Protein AF-A0A7S4LF35-F1 (afdb_monomer_lite)

Organism: NCBI:txid73025

Sequence (183 aa):
FFFDAFGSLCKMSGMKDEDWESKQLEAQIEKHKQDKRTNKIATVAVALTVSLLPSYIFQAVMDMDWTAYLPYYIVTPAISAVLLTLAYQLFFEVNFTHKFAPTKQIDNVGLERMLRYQASMGYSLLFSNALFLALVLFFQFYMFRAFDKRLNYCLSTLAGAGLVYWLAQANEKTVAAKKAKTK

Secondary structure (DSSP, 8-state):
-HHHHHHHHHHHHHHHHHHHHHHHHHHHHHHHHHHHHHHHHHHHHHHHHHHHHHHHHHHHHH---HHHHHHHHHHHHHHHHHHHHHHHHHHHHHHIIIIIS-----S-HHHHHHHHHHHHHHHHHHHHHHHHHHHHHHIIIIISTTS-HHHHHHHHHHHHHHHHHHHHHHHHHHHHHHHHHH-

pLDDT: mean 82.13, std 12.12, range [50.47, 95.75]

Structure (mmCIF, N/CA/C/O backbone):
data_AF-A0A7S4LF35-F1
#
_entry.id   AF-A0A7S4LF35-F1
#
loop_
_atom_site.group_PDB
_atom_site.id
_atom_site.type_symbol
_atom_site.label_atom_id
_atom_site.label_alt_id
_atom_site.label_comp_id
_atom_site.label_asym_id
_atom_site.label_entity_id
_atom_site.label_seq_id
_atom_site.pdbx_PDB_ins_code
_atom_site.Cartn_x
_atom_site.Cartn_y
_atom_site.Cartn_z
_atom_site.occupancy
_atom_site.B_iso_or_equiv
_atom_site.auth_seq_id
_atom_site.auth_comp_id
_atom_site.auth_asym_id
_atom_site.auth_atom_id
_atom_site.pdbx_PDB_model_num
ATOM 1 N N . PHE A 1 1 ? -26.822 27.133 59.833 1.00 58.31 1 PHE A N 1
ATOM 2 C CA . PHE A 1 1 ? -25.345 27.090 59.838 1.00 58.31 1 PHE A CA 1
ATOM 3 C C . PHE A 1 1 ? -24.772 25.703 59.558 1.00 58.31 1 PHE A C 1
ATOM 5 O O . PHE A 1 1 ? -24.030 25.578 58.597 1.00 58.31 1 PHE A O 1
ATOM 12 N N . PHE A 1 2 ? -25.120 24.649 60.308 1.00 52.59 2 PHE A N 1
ATOM 13 C CA . PHE A 1 2 ? -24.548 23.307 60.072 1.00 52.59 2 PHE A CA 1
ATOM 14 C C . PHE A 1 2 ? -25.002 22.645 58.748 1.00 52.59 2 PHE A C 1
ATOM 16 O O . PHE A 1 2 ? -24.231 21.929 58.119 1.00 52.59 2 PHE A O 1
ATOM 23 N N . PHE A 1 3 ? -26.224 22.935 58.285 1.00 51.09 3 PHE A N 1
ATOM 24 C CA . PHE A 1 3 ? -26.772 22.387 57.033 1.00 51.09 3 PHE A CA 1
ATOM 25 C C . PHE A 1 3 ? -26.197 23.034 55.754 1.00 51.09 3 PHE A C 1
ATOM 27 O O . PHE A 1 3 ? -25.985 22.330 54.769 1.00 51.09 3 PHE A O 1
ATOM 34 N N . ASP A 1 4 ? -25.860 24.330 55.774 1.00 60.41 4 ASP A N 1
ATOM 35 C CA . ASP A 1 4 ? -25.248 25.013 54.615 1.00 60.41 4 ASP A CA 1
ATOM 36 C C . ASP A 1 4 ? -23.811 24.547 54.355 1.00 60.41 4 ASP A C 1
ATOM 38 O O . ASP A 1 4 ? -23.400 24.370 53.207 1.00 60.41 4 ASP A O 1
ATOM 42 N N . ALA A 1 5 ? -23.051 24.280 55.423 1.00 58.69 5 ALA A N 1
ATOM 43 C CA . ALA A 1 5 ? -21.688 23.768 55.310 1.00 58.69 5 ALA A CA 1
ATOM 44 C C . ALA A 1 5 ? -21.651 22.365 54.674 1.00 58.69 5 ALA A C 1
ATOM 46 O O . ALA A 1 5 ? -20.767 22.068 53.870 1.00 58.69 5 ALA A O 1
ATOM 47 N N . PHE A 1 6 ? -22.642 21.518 54.978 1.00 58.38 6 PHE A N 1
ATOM 48 C CA . PHE A 1 6 ? -22.734 20.160 54.437 1.00 58.38 6 PHE A CA 1
ATOM 49 C C . PHE A 1 6 ? -23.164 20.143 52.960 1.00 58.38 6 PHE A C 1
ATOM 51 O O . PHE A 1 6 ? -22.616 19.382 52.161 1.00 58.38 6 PHE A O 1
ATOM 58 N N . GLY A 1 7 ? -24.078 21.041 52.570 1.00 62.66 7 GLY A N 1
ATOM 59 C CA . GLY A 1 7 ? -24.461 21.237 51.168 1.00 62.66 7 GLY A CA 1
ATOM 60 C C . GLY A 1 7 ? -23.294 21.717 50.297 1.00 62.66 7 GLY A C 1
ATOM 61 O O . GLY A 1 7 ? -23.103 21.221 49.185 1.00 62.66 7 GLY A O 1
ATOM 62 N N . SER A 1 8 ? -22.454 22.617 50.821 1.00 60.72 8 SER A N 1
ATOM 63 C CA . SER A 1 8 ? -21.264 23.103 50.109 1.00 60.72 8 SER A CA 1
ATOM 64 C C . SER A 1 8 ? -20.174 22.032 49.962 1.00 60.72 8 SER A C 1
ATOM 66 O O . SER A 1 8 ? -19.501 21.987 48.933 1.00 60.72 8 SER A O 1
ATOM 68 N N . LEU A 1 9 ? -20.024 21.138 50.946 1.00 57.84 9 LEU A N 1
ATOM 69 C CA . LEU A 1 9 ? -19.088 20.008 50.890 1.00 57.84 9 LEU A CA 1
ATOM 70 C C . LEU A 1 9 ? -19.519 18.933 49.883 1.00 57.84 9 LEU A C 1
ATOM 72 O O . LEU A 1 9 ? -18.680 18.464 49.116 1.00 57.84 9 LEU A O 1
ATOM 76 N N . CYS A 1 10 ? -20.813 18.596 49.811 1.00 59.62 10 CYS A N 1
ATOM 77 C CA . CYS A 1 10 ? -21.326 17.692 48.770 1.00 59.62 10 CYS A CA 1
ATOM 78 C C . CYS A 1 10 ? -21.141 18.283 47.365 1.00 59.62 10 CYS A C 1
ATOM 80 O O . CYS A 1 10 ? -20.750 17.570 46.443 1.00 59.62 10 CYS A O 1
ATOM 82 N N . LYS A 1 11 ? -21.353 19.597 47.210 1.00 57.84 11 LYS A N 1
ATOM 83 C CA . LYS A 1 11 ? -21.148 20.290 45.933 1.00 57.84 11 LYS A CA 1
ATOM 84 C C . LYS A 1 11 ? -19.670 20.331 45.525 1.00 57.84 11 LYS A C 1
ATOM 86 O O . LYS A 1 11 ? -19.367 20.129 44.357 1.00 57.84 11 LYS A O 1
ATOM 91 N N . MET A 1 12 ? -18.748 20.520 46.475 1.00 57.03 12 MET A N 1
ATOM 92 C CA . MET A 1 12 ? -17.300 20.432 46.223 1.00 57.03 12 MET A CA 1
ATOM 93 C C . MET A 1 12 ? -16.817 19.005 45.937 1.00 57.03 12 MET A C 1
ATOM 95 O O . MET A 1 12 ? -15.910 18.842 45.125 1.00 57.03 12 MET A O 1
ATOM 99 N N . SER A 1 13 ? -17.400 17.983 46.574 1.00 63.34 13 SER A N 1
ATOM 100 C CA . SER A 1 13 ? -17.059 16.579 46.307 1.00 63.34 13 SER A CA 1
ATOM 101 C C . SER A 1 13 ? -17.469 16.172 44.893 1.00 63.34 13 SER A C 1
ATOM 103 O O . SER A 1 13 ? -16.628 15.691 44.144 1.00 63.34 13 SER A O 1
ATOM 105 N N . GLY A 1 14 ? -18.711 16.467 44.485 1.00 60.81 14 GLY A N 1
ATOM 106 C CA . GLY A 1 14 ? -19.186 16.156 43.131 1.00 60.81 14 GLY A CA 1
ATOM 107 C C . GLY A 1 14 ? -18.415 16.897 42.033 1.00 60.81 14 GLY A C 1
ATOM 108 O O . GLY A 1 14 ? -18.117 16.325 40.992 1.00 60.81 14 GLY A O 1
ATOM 109 N N . MET A 1 15 ? -17.996 18.141 42.293 1.00 58.53 15 MET A N 1
ATOM 110 C CA . MET A 1 15 ? -17.207 18.928 41.336 1.00 58.53 15 MET A CA 1
ATOM 111 C C . MET A 1 15 ? -15.769 18.404 41.173 1.00 58.53 15 MET A C 1
ATOM 113 O O . MET A 1 15 ? -15.162 18.572 40.120 1.00 58.53 15 MET A O 1
ATOM 117 N N . LYS A 1 16 ? -15.214 17.763 42.211 1.00 64.25 16 LYS A N 1
ATOM 118 C CA . LYS A 1 16 ? -13.910 17.090 42.139 1.00 64.25 16 LYS A CA 1
ATOM 119 C C . LYS A 1 16 ? -14.015 15.746 41.420 1.00 64.25 16 LYS A C 1
ATOM 121 O O . LYS A 1 16 ? -13.028 15.319 40.824 1.00 64.25 16 LYS A O 1
ATOM 126 N N . ASP A 1 17 ? -15.195 15.121 41.465 1.00 70.50 17 ASP A N 1
ATOM 127 C CA . ASP A 1 17 ? -15.434 13.833 40.831 1.00 70.50 17 ASP A CA 1
ATOM 128 C C . ASP A 1 17 ? -15.526 13.916 39.294 1.00 70.50 17 ASP A C 1
ATOM 130 O O . ASP A 1 17 ? -14.870 13.162 38.576 1.00 70.50 17 ASP A O 1
ATOM 134 N N . G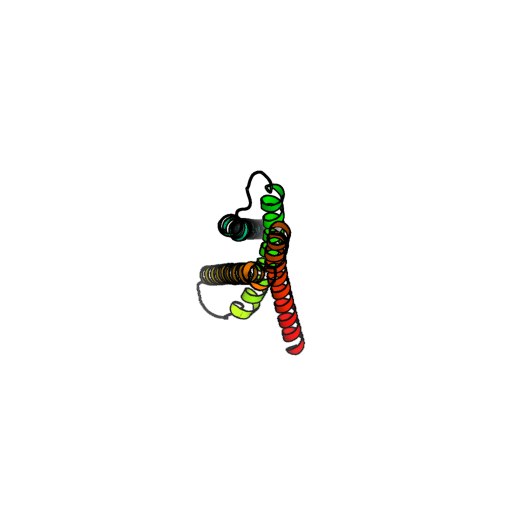LU A 1 18 ? -16.213 14.933 38.772 1.00 74.31 18 GLU A N 1
ATOM 135 C CA . GLU A 1 18 ? -16.293 15.189 37.324 1.00 74.31 18 GLU A CA 1
ATOM 136 C C . GLU A 1 18 ? -14.931 15.586 36.703 1.00 74.31 18 GLU A C 1
ATOM 138 O O . GLU A 1 18 ? -14.628 15.246 35.553 1.00 74.31 18 GLU A O 1
ATOM 143 N N . ASP A 1 19 ? -14.066 16.268 37.465 1.00 82.81 19 ASP A N 1
ATOM 144 C CA . ASP A 1 19 ? -12.726 16.684 37.014 1.00 82.81 19 ASP A CA 1
ATOM 145 C C . ASP A 1 19 ? -11.741 15.499 36.908 1.00 82.81 19 ASP A C 1
ATOM 147 O O . ASP A 1 19 ? -10.866 15.496 36.042 1.00 82.81 19 ASP A O 1
ATOM 151 N N . TRP A 1 20 ? -11.864 14.451 37.738 1.00 73.69 20 TRP A N 1
ATOM 152 C CA . TRP A 1 20 ? -10.997 13.270 37.594 1.00 73.69 20 TRP A CA 1
ATOM 153 C C . TRP A 1 20 ? -11.477 12.319 36.497 1.00 73.69 20 TRP A C 1
ATOM 155 O O . TRP A 1 20 ? -10.634 11.743 35.804 1.00 73.69 20 TRP A O 1
ATOM 165 N N . GLU A 1 21 ? -12.791 12.171 36.301 1.00 80.75 21 GLU A N 1
ATOM 166 C CA . GLU A 1 21 ? -13.344 11.345 35.221 1.00 80.75 21 GLU A CA 1
ATOM 167 C C . GLU A 1 21 ? -13.007 11.925 33.847 1.00 80.75 21 GLU A C 1
ATOM 169 O O . GLU A 1 21 ? -12.536 11.198 32.968 1.00 80.75 21 GLU A O 1
ATOM 174 N N . SER A 1 22 ? -13.160 13.241 33.670 1.00 78.75 22 SER A N 1
ATOM 175 C CA . SER A 1 22 ? -12.774 13.928 32.431 1.00 78.75 22 SER A CA 1
ATOM 176 C C . SER A 1 22 ? -11.277 13.785 32.137 1.00 78.75 22 SER A C 1
ATOM 178 O O . SER A 1 22 ? -10.916 13.398 31.026 1.00 78.75 22 SER A O 1
ATOM 180 N N . LYS A 1 23 ? -10.399 13.952 33.137 1.00 83.19 23 LYS A N 1
ATOM 181 C CA . LYS A 1 23 ? -8.948 13.717 32.986 1.00 83.19 23 LYS A CA 1
ATOM 182 C C . LYS A 1 23 ? -8.603 12.273 32.622 1.00 83.19 23 LYS A C 1
ATOM 184 O O . LYS A 1 23 ? -7.694 12.040 31.824 1.00 83.19 23 LYS A O 1
ATOM 189 N N . GLN A 1 24 ? -9.304 11.287 33.185 1.00 82.06 24 GLN A N 1
ATOM 190 C CA . GLN A 1 24 ? -9.107 9.886 32.806 1.00 82.06 24 GLN A CA 1
ATOM 191 C C . GLN A 1 24 ? -9.585 9.608 31.380 1.00 82.06 24 GLN A C 1
ATOM 193 O O . GLN A 1 24 ? -8.901 8.895 30.641 1.00 82.06 24 GLN A O 1
ATOM 198 N N . LEU A 1 25 ? -10.716 10.187 30.976 1.00 77.94 25 LEU A N 1
ATOM 199 C CA . LEU A 1 25 ? -11.242 10.063 29.622 1.00 77.94 25 LEU A CA 1
ATOM 200 C C . LEU A 1 25 ? -10.290 10.699 28.601 1.00 77.94 25 LEU A C 1
ATOM 202 O O . LEU A 1 25 ? -9.970 10.074 27.592 1.00 77.94 25 LEU A O 1
ATOM 206 N N . GLU A 1 26 ? -9.775 11.894 28.885 1.00 82.31 26 GLU A N 1
ATOM 207 C CA . GLU A 1 26 ? -8.774 12.571 28.056 1.00 82.31 26 GLU A CA 1
ATOM 208 C C . GLU A 1 26 ? -7.492 11.742 27.937 1.00 82.31 26 GLU A C 1
ATOM 210 O O . GLU A 1 26 ? -7.035 11.476 26.825 1.00 82.31 26 GLU A O 1
ATOM 215 N N . ALA A 1 27 ? -6.969 11.221 29.051 1.00 79.50 27 ALA A N 1
ATOM 216 C CA . ALA A 1 27 ? -5.794 10.352 29.040 1.00 79.50 27 ALA A CA 1
ATOM 217 C C . ALA A 1 27 ? -6.025 9.047 28.248 1.00 79.50 27 ALA A C 1
ATOM 219 O O . ALA A 1 27 ? -5.114 8.548 27.578 1.00 79.50 27 ALA A O 1
ATOM 220 N N . GLN A 1 28 ? -7.236 8.479 28.290 1.00 78.00 28 GLN A N 1
ATOM 221 C CA . GLN A 1 28 ? -7.605 7.313 27.479 1.00 78.00 28 GLN A CA 1
ATOM 222 C C . GLN A 1 28 ? -7.706 7.658 25.988 1.00 78.00 28 GLN A C 1
ATOM 224 O O . GLN A 1 28 ? -7.207 6.899 25.152 1.00 78.00 28 GLN A O 1
ATOM 229 N N . ILE A 1 29 ? -8.299 8.805 25.644 1.00 78.69 29 ILE A N 1
ATOM 230 C CA . ILE A 1 29 ? -8.388 9.304 24.266 1.00 78.69 29 ILE A CA 1
ATOM 231 C C . ILE A 1 29 ? -6.986 9.561 23.704 1.00 78.69 29 ILE A C 1
ATOM 233 O O . ILE A 1 29 ? -6.704 9.166 22.570 1.00 78.69 29 ILE A O 1
ATOM 237 N N . GLU A 1 30 ? -6.090 10.169 24.485 1.00 82.12 30 GLU A N 1
ATOM 238 C CA . GLU A 1 30 ? -4.705 10.419 24.083 1.00 82.12 30 GLU A CA 1
ATOM 239 C C . GLU A 1 30 ? -3.932 9.123 23.845 1.00 82.12 30 GLU A C 1
ATOM 241 O O . GLU A 1 30 ? -3.328 8.971 22.779 1.00 82.12 30 GLU A O 1
ATOM 246 N N . LYS A 1 31 ? -4.018 8.149 24.762 1.00 72.88 31 LYS A N 1
ATOM 247 C CA . LYS A 1 31 ? -3.404 6.825 24.569 1.00 72.88 31 LYS A CA 1
ATOM 248 C C . LYS A 1 31 ? -3.933 6.133 23.316 1.00 72.88 31 LYS A C 1
ATOM 250 O O . LYS A 1 31 ? -3.147 5.693 22.480 1.00 72.88 31 LYS A O 1
ATOM 255 N N . HIS A 1 32 ? -5.250 6.116 23.109 1.00 73.06 32 HIS A N 1
ATOM 256 C CA . HIS A 1 32 ? -5.837 5.538 21.897 1.00 73.06 32 HIS A CA 1
ATOM 257 C C . HIS A 1 32 ? -5.416 6.263 20.615 1.00 73.06 32 HIS A C 1
ATOM 259 O O . HIS A 1 32 ? -5.190 5.625 19.581 1.00 73.06 32 HIS A O 1
ATOM 265 N N . LYS A 1 33 ? -5.284 7.591 20.655 1.00 74.88 33 LYS A N 1
ATOM 266 C CA . LYS A 1 33 ? -4.798 8.386 19.522 1.00 74.88 33 LYS A CA 1
ATOM 267 C C . LYS A 1 33 ? -3.329 8.083 19.224 1.00 74.88 33 LYS A C 1
ATOM 269 O O . LYS A 1 33 ? -2.964 7.980 18.050 1.00 74.88 33 LYS A O 1
ATOM 274 N N . GLN A 1 34 ? -2.512 7.906 20.261 1.00 74.62 34 GLN A N 1
ATOM 275 C CA . GLN A 1 34 ? -1.102 7.551 20.151 1.00 74.62 34 GLN A CA 1
ATOM 276 C C . GLN A 1 34 ? -0.922 6.145 19.568 1.00 74.62 34 GLN A C 1
ATOM 278 O O . GLN A 1 34 ? -0.217 6.003 18.571 1.00 74.62 34 GLN A O 1
ATOM 283 N N . ASP A 1 35 ? -1.641 5.141 20.072 1.00 72.75 35 ASP A N 1
ATOM 284 C CA . ASP A 1 35 ? -1.595 3.766 19.552 1.00 72.75 35 ASP A CA 1
ATOM 285 C C . ASP A 1 35 ? -2.030 3.703 18.084 1.00 72.75 35 ASP A C 1
ATOM 287 O O . ASP A 1 35 ? -1.370 3.092 17.240 1.00 72.75 35 ASP A O 1
ATOM 291 N N . LYS A 1 36 ? -3.102 4.425 17.732 1.00 74.50 36 LYS A N 1
ATOM 292 C CA . LYS A 1 36 ? -3.574 4.524 16.345 1.00 74.50 36 LYS A CA 1
ATOM 293 C C . LYS A 1 36 ? -2.527 5.166 15.433 1.00 74.50 36 LYS A C 1
ATOM 295 O O . LYS A 1 36 ? -2.407 4.773 14.272 1.00 74.50 36 LYS A O 1
ATOM 300 N N . ARG A 1 37 ? -1.772 6.153 15.928 1.00 74.00 37 ARG A N 1
ATOM 301 C CA . ARG A 1 37 ? -0.696 6.805 15.168 1.00 74.00 37 ARG A CA 1
ATOM 302 C C . ARG A 1 37 ? 0.498 5.872 14.982 1.00 74.00 37 ARG A C 1
ATOM 304 O O . ARG A 1 37 ? 0.960 5.732 13.854 1.00 74.00 37 ARG A O 1
ATOM 311 N N . THR A 1 38 ? 0.953 5.215 16.044 1.00 75.62 38 THR A N 1
ATOM 312 C CA . THR A 1 38 ? 2.068 4.258 16.002 1.00 75.62 38 THR A CA 1
ATOM 313 C C . THR A 1 38 ? 1.770 3.115 15.037 1.00 75.62 38 THR A C 1
ATOM 315 O O . THR A 1 38 ? 2.583 2.822 14.161 1.00 75.62 38 THR A O 1
ATOM 318 N N . ASN A 1 39 ? 0.559 2.555 15.098 1.00 77.50 39 ASN A N 1
ATOM 319 C CA . ASN A 1 39 ? 0.133 1.492 14.190 1.00 77.50 39 ASN A CA 1
ATOM 320 C C . ASN A 1 39 ? 0.105 1.962 12.734 1.00 77.50 39 ASN A C 1
ATOM 322 O O . ASN A 1 39 ? 0.583 1.243 11.862 1.00 77.50 39 ASN A O 1
ATOM 326 N N . LYS A 1 40 ? -0.375 3.188 12.466 1.00 81.12 40 LYS A N 1
ATOM 327 C CA . LYS A 1 40 ? -0.348 3.774 11.117 1.00 81.12 40 LYS A CA 1
ATOM 328 C C . LYS A 1 40 ? 1.074 3.894 10.574 1.00 81.12 40 LYS A C 1
ATOM 330 O O . LYS A 1 40 ? 1.311 3.481 9.440 1.00 81.12 40 LYS A O 1
ATOM 335 N N . ILE A 1 41 ? 2.004 4.420 11.374 1.00 86.19 41 ILE A N 1
ATOM 336 C CA . ILE A 1 41 ? 3.413 4.560 10.977 1.00 86.19 41 ILE A CA 1
ATOM 337 C C . ILE A 1 41 ? 4.019 3.184 10.687 1.00 86.19 41 ILE A C 1
ATOM 339 O O . ILE A 1 41 ? 4.660 3.017 9.653 1.00 86.19 41 ILE A O 1
ATOM 343 N N . ALA A 1 42 ? 3.752 2.185 11.534 1.00 86.75 42 ALA A N 1
ATOM 344 C CA . ALA A 1 42 ? 4.222 0.819 11.319 1.00 86.75 42 ALA A CA 1
ATOM 345 C C . ALA A 1 42 ? 3.697 0.226 9.998 1.00 86.75 42 ALA A C 1
ATOM 347 O O . ALA A 1 42 ? 4.479 -0.311 9.217 1.00 86.75 42 ALA A O 1
ATOM 348 N N . THR A 1 43 ? 2.404 0.385 9.685 1.00 88.12 43 THR A N 1
ATOM 349 C CA . THR A 1 43 ? 1.849 -0.048 8.385 1.00 88.12 43 THR A CA 1
ATOM 350 C C . THR A 1 43 ? 2.489 0.661 7.197 1.00 88.12 43 THR A C 1
ATOM 352 O O . THR A 1 43 ? 2.744 0.009 6.190 1.00 88.12 43 THR A O 1
ATOM 355 N N . VAL A 1 44 ? 2.769 1.964 7.297 1.00 90.69 44 VAL A N 1
ATOM 356 C CA . VAL A 1 44 ? 3.426 2.719 6.216 1.00 90.69 44 VAL A CA 1
ATOM 357 C C . VAL A 1 44 ? 4.863 2.245 6.018 1.00 90.69 44 VAL A C 1
ATOM 359 O O . VAL A 1 44 ? 5.283 2.048 4.883 1.00 90.69 44 VAL A O 1
ATOM 362 N N . ALA A 1 45 ? 5.605 2.013 7.104 1.00 91.06 45 ALA A N 1
ATOM 363 C CA . ALA A 1 45 ? 6.963 1.483 7.030 1.00 91.06 45 ALA A CA 1
ATOM 364 C C . ALA A 1 45 ? 6.985 0.117 6.328 1.00 91.06 45 ALA A C 1
ATOM 366 O O . ALA A 1 45 ? 7.760 -0.082 5.397 1.00 91.06 45 ALA A O 1
ATOM 367 N N . VAL A 1 46 ? 6.072 -0.787 6.701 1.00 92.75 46 VAL A N 1
ATOM 368 C CA . VAL A 1 46 ? 5.931 -2.094 6.043 1.00 92.75 46 VAL A CA 1
ATOM 369 C C . VAL A 1 46 ? 5.531 -1.939 4.574 1.00 92.75 46 VAL A C 1
ATOM 371 O O . VAL A 1 46 ? 6.132 -2.587 3.720 1.00 92.75 46 VAL A O 1
ATOM 374 N N . ALA A 1 47 ? 4.571 -1.063 4.256 1.00 92.56 47 ALA A N 1
ATOM 375 C CA . ALA A 1 47 ? 4.160 -0.801 2.876 1.00 92.56 47 ALA A CA 1
ATOM 376 C C . ALA A 1 47 ? 5.336 -0.312 2.022 1.00 92.56 47 ALA A C 1
ATOM 378 O O . ALA A 1 47 ? 5.514 -0.783 0.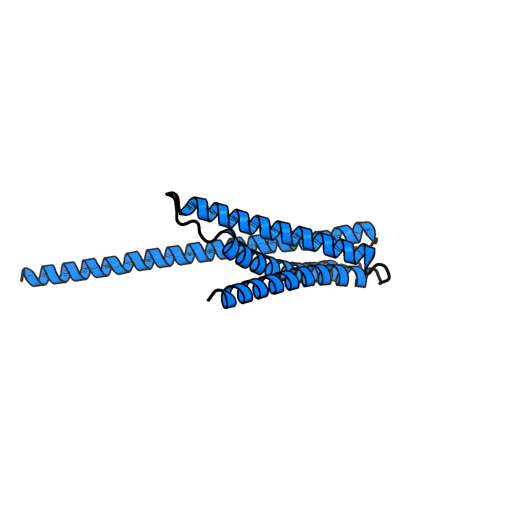902 1.00 92.56 47 ALA A O 1
ATOM 379 N N . LEU A 1 48 ? 6.159 0.592 2.562 1.00 92.44 48 LEU A N 1
ATOM 380 C CA . LEU A 1 48 ? 7.353 1.097 1.891 1.00 92.44 48 LEU A CA 1
ATOM 381 C C . LEU A 1 48 ? 8.358 -0.024 1.640 1.00 92.44 48 LEU A C 1
ATOM 383 O O . LEU A 1 48 ? 8.779 -0.206 0.500 1.00 92.44 48 LEU A O 1
ATOM 387 N N . THR A 1 49 ? 8.684 -0.828 2.654 1.00 92.00 49 THR A N 1
ATOM 388 C CA . THR A 1 49 ? 9.598 -1.965 2.483 1.00 92.00 49 THR A CA 1
ATOM 389 C C . THR A 1 49 ? 9.094 -2.928 1.410 1.00 92.00 49 THR A C 1
ATOM 391 O O . THR A 1 49 ? 9.849 -3.286 0.511 1.00 92.00 49 THR A O 1
ATOM 394 N N . VAL A 1 50 ? 7.812 -3.299 1.443 1.00 93.69 50 VAL A N 1
ATOM 395 C CA . VAL A 1 50 ? 7.232 -4.225 0.459 1.00 93.69 50 VAL A CA 1
ATOM 396 C C . VAL A 1 50 ? 7.140 -3.613 -0.938 1.00 93.69 50 VAL A C 1
ATOM 398 O O . VAL A 1 50 ? 7.390 -4.307 -1.918 1.00 93.69 50 VAL A O 1
ATOM 401 N N . SER A 1 51 ? 6.859 -2.316 -1.058 1.00 92.94 51 SER A N 1
ATOM 402 C CA . SER A 1 51 ? 6.821 -1.621 -2.353 1.00 92.94 51 SER A CA 1
ATOM 403 C C . SER A 1 51 ? 8.189 -1.539 -3.045 1.00 92.94 51 SER A C 1
ATOM 405 O O . SER A 1 51 ? 8.253 -1.417 -4.267 1.00 92.94 51 SER A O 1
ATOM 407 N N . LEU A 1 52 ? 9.285 -1.646 -2.284 1.00 91.94 52 LEU A N 1
ATOM 408 C CA . LEU A 1 52 ? 10.652 -1.656 -2.811 1.00 91.94 52 LEU A CA 1
ATOM 409 C C . LEU A 1 52 ? 11.093 -3.036 -3.320 1.00 91.94 52 LEU A C 1
ATOM 411 O O . LEU A 1 52 ? 12.012 -3.110 -4.133 1.00 91.94 52 LEU A O 1
ATOM 415 N N . LEU A 1 53 ? 10.445 -4.127 -2.891 1.00 91.94 53 LEU A N 1
ATOM 416 C CA . LEU A 1 53 ? 10.784 -5.483 -3.347 1.00 91.94 53 LEU A CA 1
ATOM 417 C C . LEU A 1 53 ? 10.679 -5.627 -4.876 1.00 91.94 53 LEU A C 1
ATOM 419 O O . LEU A 1 53 ? 11.643 -6.095 -5.484 1.00 91.94 53 LEU A O 1
ATOM 423 N N . PRO A 1 54 ? 9.577 -5.200 -5.528 1.00 88.94 54 PRO A N 1
ATOM 424 C CA . PRO A 1 54 ? 9.487 -5.182 -6.984 1.00 88.94 54 PRO A CA 1
ATOM 425 C C . PRO A 1 54 ? 10.633 -4.439 -7.662 1.00 88.94 54 PRO A C 1
ATOM 427 O O . PRO A 1 54 ? 11.157 -4.928 -8.656 1.00 88.94 54 PRO A O 1
ATOM 430 N N . SER A 1 55 ? 11.061 -3.295 -7.117 1.00 89.44 55 SER A N 1
ATOM 431 C CA . SER A 1 55 ? 12.187 -2.515 -7.649 1.00 89.44 55 SER A CA 1
ATOM 432 C C . SER A 1 55 ? 13.470 -3.335 -7.697 1.00 89.44 55 SER A C 1
ATOM 434 O O . SER A 1 55 ? 14.159 -3.348 -8.715 1.00 89.44 55 SER A O 1
ATOM 436 N N . TYR A 1 56 ? 13.757 -4.058 -6.612 1.00 88.88 56 TYR A N 1
ATOM 437 C CA . TYR A 1 56 ? 14.930 -4.919 -6.516 1.00 88.88 56 TYR A CA 1
ATOM 438 C C . TYR A 1 56 ? 14.863 -6.094 -7.502 1.00 88.88 56 TYR A C 1
ATOM 440 O O . TYR A 1 56 ? 15.821 -6.359 -8.227 1.00 88.88 56 TYR A O 1
ATOM 448 N N . ILE A 1 57 ? 13.708 -6.763 -7.591 1.00 87.56 57 ILE A N 1
ATOM 449 C CA . ILE A 1 57 ? 13.500 -7.877 -8.531 1.00 87.56 57 ILE A CA 1
ATOM 450 C C . ILE A 1 57 ? 13.639 -7.392 -9.978 1.00 87.56 57 ILE A C 1
ATOM 452 O O . ILE A 1 57 ? 14.241 -8.068 -10.809 1.00 87.56 57 ILE A O 1
ATOM 456 N N . PHE A 1 58 ? 13.104 -6.214 -10.295 1.00 84.31 58 PHE A N 1
ATOM 457 C CA . PHE A 1 58 ? 13.152 -5.672 -11.647 1.00 84.31 58 PHE A CA 1
ATOM 458 C C . PHE A 1 58 ? 14.576 -5.321 -12.073 1.00 84.31 58 PHE A C 1
ATOM 460 O O . PHE A 1 58 ? 14.960 -5.602 -13.207 1.00 84.31 58 PHE A O 1
ATOM 467 N N . GLN A 1 59 ? 15.374 -4.771 -11.158 1.00 85.94 59 GLN A N 1
ATOM 468 C CA . GLN A 1 59 ? 16.789 -4.536 -11.410 1.00 85.94 59 GLN A CA 1
ATOM 469 C C . GLN A 1 59 ? 17.521 -5.852 -11.712 1.00 85.94 59 GLN A C 1
ATOM 471 O O . GLN A 1 59 ? 18.231 -5.928 -12.709 1.00 85.94 59 GLN A O 1
ATOM 476 N N . ALA A 1 60 ? 17.309 -6.885 -10.892 1.00 86.00 60 ALA A N 1
ATOM 477 C CA . ALA A 1 60 ? 17.994 -8.170 -11.034 1.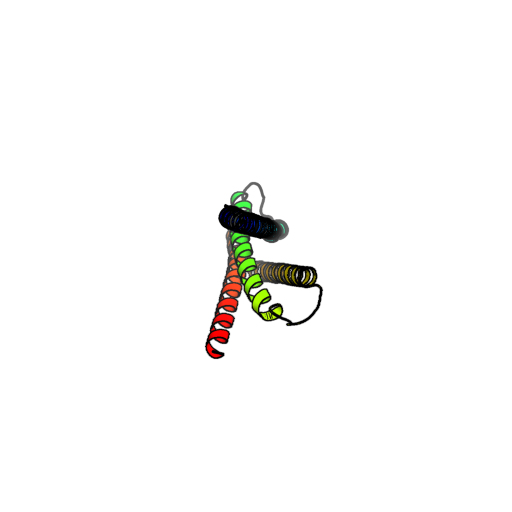00 86.00 60 ALA A CA 1
ATOM 478 C C . ALA A 1 60 ? 17.619 -8.939 -12.314 1.00 86.00 60 ALA A C 1
ATOM 480 O O . ALA A 1 60 ? 18.409 -9.743 -12.797 1.00 86.00 60 ALA A O 1
ATOM 481 N N . VAL A 1 61 ? 16.410 -8.733 -12.846 1.00 83.50 61 VAL A N 1
ATOM 482 C CA . VAL A 1 61 ? 15.891 -9.498 -13.994 1.00 83.50 61 VAL A CA 1
ATOM 483 C C . VAL A 1 61 ? 16.015 -8.740 -15.316 1.00 83.50 61 VAL A C 1
ATOM 485 O O . VAL A 1 61 ? 16.223 -9.356 -16.357 1.00 83.50 61 VAL A O 1
ATOM 488 N N . MET A 1 62 ? 15.830 -7.418 -15.307 1.00 81.12 62 MET A N 1
ATOM 489 C CA . MET A 1 62 ? 15.707 -6.612 -16.531 1.00 81.12 62 MET A CA 1
ATOM 490 C C . MET A 1 62 ? 16.928 -5.720 -16.796 1.00 81.12 62 MET A C 1
ATOM 492 O O . MET A 1 62 ? 16.920 -4.995 -17.799 1.00 81.12 62 MET A O 1
ATOM 496 N N . ASP A 1 63 ? 17.955 -5.773 -15.940 1.00 82.38 63 ASP A N 1
ATOM 497 C CA . ASP A 1 63 ? 19.203 -4.998 -16.029 1.00 82.38 63 ASP A CA 1
ATOM 498 C C . ASP A 1 63 ? 18.962 -3.492 -16.244 1.00 82.38 63 ASP A C 1
ATOM 500 O O . ASP A 1 63 ? 19.564 -2.849 -17.106 1.00 82.38 63 ASP A O 1
ATOM 504 N N . MET A 1 64 ? 18.020 -2.907 -15.495 1.00 78.69 64 MET A N 1
ATOM 505 C CA . MET A 1 64 ? 17.845 -1.451 -15.475 1.00 78.69 64 MET A CA 1
ATOM 506 C C . MET A 1 64 ? 18.825 -0.813 -14.493 1.00 78.69 64 MET A C 1
ATOM 508 O O . MET A 1 64 ? 18.736 -1.049 -13.288 1.00 78.69 64 MET A O 1
ATOM 512 N N . ASP A 1 65 ? 19.695 0.057 -15.002 1.00 84.56 65 ASP A N 1
ATOM 513 C CA . ASP A 1 65 ? 20.636 0.818 -14.183 1.00 84.56 65 ASP A CA 1
ATOM 514 C C . ASP A 1 65 ? 19.915 1.786 -13.219 1.00 84.56 65 ASP A C 1
ATOM 516 O O . ASP A 1 65 ? 18.939 2.454 -13.575 1.00 84.56 65 ASP A O 1
ATOM 520 N N . TRP A 1 66 ? 20.408 1.878 -11.984 1.00 77.12 66 TRP A N 1
ATOM 521 C CA . TRP A 1 66 ? 19.861 2.746 -10.939 1.00 77.12 66 TRP A CA 1
ATOM 522 C C . TRP A 1 66 ? 20.040 4.222 -11.255 1.00 77.12 66 TRP A C 1
ATOM 524 O O . TRP A 1 66 ? 19.174 5.031 -10.928 1.00 77.12 66 TRP A O 1
ATOM 534 N N . THR A 1 67 ? 21.163 4.577 -11.880 1.00 80.69 67 THR A N 1
ATOM 535 C CA . THR A 1 67 ? 21.532 5.981 -12.095 1.00 80.69 67 THR A CA 1
ATOM 536 C C . THR A 1 67 ? 20.646 6.635 -13.153 1.00 80.69 67 THR A C 1
ATOM 538 O O . THR A 1 67 ? 20.148 7.742 -12.953 1.00 80.69 67 THR A O 1
ATOM 541 N N . ALA A 1 68 ? 20.366 5.913 -14.239 1.00 82.81 68 ALA A N 1
ATOM 542 C CA . ALA A 1 68 ? 19.556 6.398 -15.350 1.00 82.81 68 ALA A CA 1
ATOM 543 C C . ALA A 1 68 ? 18.050 6.453 -15.032 1.00 82.81 68 ALA A C 1
ATOM 545 O O . ALA A 1 68 ? 17.329 7.275 -15.598 1.00 82.81 68 ALA A O 1
ATOM 546 N N . TYR A 1 69 ? 17.561 5.590 -14.132 1.00 84.56 69 TYR A N 1
ATOM 547 C CA . TYR A 1 69 ? 16.124 5.414 -13.875 1.00 84.56 69 TYR A CA 1
ATOM 548 C C . TYR A 1 69 ? 15.704 5.701 -12.430 1.00 84.56 69 TYR A C 1
ATOM 550 O O . TYR A 1 69 ? 14.600 5.334 -12.022 1.00 84.56 69 TYR A O 1
ATOM 558 N N . LEU A 1 70 ? 16.537 6.419 -11.673 1.00 86.94 70 LEU A N 1
ATOM 559 C CA . LEU A 1 70 ? 16.291 6.772 -10.273 1.00 86.94 70 LEU A CA 1
ATOM 560 C C . LEU A 1 70 ? 14.881 7.338 -9.995 1.00 86.94 70 LEU A C 1
ATOM 562 O O . LEU A 1 70 ? 14.261 6.893 -9.026 1.00 86.94 70 LEU A O 1
ATOM 566 N N . PRO A 1 71 ? 14.308 8.241 -10.826 1.00 88.06 71 PRO A N 1
ATOM 567 C CA . PRO A 1 71 ? 12.969 8.769 -10.564 1.00 88.06 71 PRO A CA 1
ATOM 568 C C . PRO A 1 71 ? 11.894 7.678 -10.515 1.00 88.06 71 PRO A C 1
ATOM 570 O O . PRO A 1 71 ? 10.995 7.736 -9.679 1.00 88.06 71 PRO A O 1
ATOM 573 N N . TYR A 1 72 ? 12.003 6.643 -11.353 1.00 87.81 72 TYR A N 1
ATOM 574 C CA . TYR A 1 72 ? 11.034 5.547 -11.391 1.00 87.81 72 TYR A CA 1
ATOM 575 C C . TYR A 1 72 ? 11.085 4.700 -10.120 1.00 87.81 72 TYR A C 1
ATOM 577 O O . TYR A 1 72 ? 10.032 4.327 -9.601 1.00 87.81 72 TYR A O 1
ATOM 585 N N . TYR A 1 73 ? 12.287 4.466 -9.590 1.00 86.75 73 TYR A N 1
ATOM 586 C CA . TYR A 1 73 ? 12.519 3.712 -8.358 1.00 86.75 73 TYR A CA 1
ATOM 587 C C . TYR A 1 73 ? 12.121 4.457 -7.082 1.00 86.75 73 TYR A C 1
ATOM 589 O O . TYR A 1 73 ? 11.986 3.835 -6.033 1.00 86.75 73 TYR A O 1
ATOM 597 N N . ILE A 1 74 ? 11.909 5.771 -7.153 1.00 90.31 74 ILE A N 1
ATOM 598 C CA . ILE A 1 74 ? 11.408 6.565 -6.026 1.00 90.31 74 ILE A CA 1
ATOM 599 C C . ILE A 1 74 ? 9.892 6.728 -6.138 1.00 90.31 74 ILE A C 1
ATOM 601 O O . ILE A 1 74 ? 9.154 6.437 -5.198 1.00 90.31 74 ILE A O 1
ATOM 605 N N . VAL A 1 75 ? 9.412 7.162 -7.305 1.00 92.50 75 VAL A N 1
ATOM 606 C CA . VAL A 1 75 ? 8.004 7.523 -7.509 1.00 92.50 75 VAL A CA 1
ATOM 607 C C . VAL A 1 75 ? 7.101 6.291 -7.497 1.00 92.50 75 VAL A C 1
ATOM 609 O O . VAL A 1 75 ? 6.060 6.301 -6.840 1.00 92.50 75 VAL A O 1
ATOM 612 N N . THR A 1 76 ? 7.491 5.211 -8.179 1.00 92.00 76 THR A N 1
ATOM 613 C CA . THR A 1 76 ? 6.636 4.017 -8.305 1.00 92.00 76 THR A CA 1
ATOM 614 C C . THR A 1 76 ? 6.429 3.321 -6.952 1.00 92.00 76 THR A C 1
ATOM 616 O O . THR A 1 76 ? 5.272 3.060 -6.596 1.00 92.00 76 THR A O 1
ATOM 619 N N . PRO A 1 77 ? 7.480 3.080 -6.139 1.00 93.12 77 PRO A N 1
ATOM 620 C CA . PRO A 1 77 ? 7.323 2.536 -4.790 1.00 93.12 77 PRO A CA 1
ATOM 621 C C . PRO A 1 77 ? 6.567 3.479 -3.855 1.00 93.12 77 PRO A C 1
ATOM 623 O O . PRO A 1 77 ? 5.710 3.027 -3.106 1.00 93.12 77 PRO A O 1
ATOM 626 N N . ALA A 1 78 ? 6.787 4.796 -3.943 1.00 93.88 78 ALA A N 1
ATOM 627 C CA . ALA A 1 78 ? 6.057 5.755 -3.112 1.00 93.88 78 ALA A CA 1
ATOM 628 C C . ALA A 1 78 ? 4.539 5.704 -3.364 1.00 93.88 78 ALA A C 1
ATOM 630 O O . ALA A 1 78 ? 3.756 5.608 -2.418 1.00 93.88 78 ALA A O 1
ATOM 631 N N . ILE A 1 79 ? 4.114 5.709 -4.632 1.00 94.69 79 ILE A N 1
ATOM 632 C CA . ILE A 1 79 ? 2.688 5.626 -4.988 1.00 94.69 79 ILE A CA 1
ATOM 633 C C . ILE A 1 79 ? 2.105 4.274 -4.564 1.00 94.69 79 ILE A C 1
ATOM 635 O O . ILE A 1 79 ? 1.028 4.215 -3.966 1.00 94.69 79 ILE A O 1
ATOM 639 N N . SER A 1 80 ? 2.811 3.178 -4.846 1.00 94.00 80 SER A N 1
ATOM 640 C CA . SER A 1 80 ? 2.333 1.842 -4.478 1.00 94.00 80 SER A CA 1
ATOM 641 C C . SER A 1 80 ? 2.262 1.653 -2.959 1.00 94.00 80 SER A C 1
ATOM 643 O O . SER A 1 80 ? 1.275 1.099 -2.482 1.00 94.00 80 SER A O 1
ATOM 645 N N . ALA A 1 81 ? 3.199 2.200 -2.181 1.00 94.38 81 ALA A N 1
ATOM 646 C CA . ALA A 1 81 ? 3.152 2.190 -0.719 1.00 94.38 81 ALA A CA 1
ATOM 647 C C . ALA A 1 81 ? 1.931 2.934 -0.157 1.00 94.38 81 ALA A C 1
ATOM 649 O O . ALA A 1 81 ? 1.320 2.473 0.812 1.00 94.38 81 ALA A O 1
ATOM 650 N N . VAL A 1 82 ? 1.530 4.053 -0.772 1.00 94.25 82 VAL A N 1
ATOM 651 C CA . VAL A 1 82 ? 0.292 4.758 -0.398 1.00 94.25 82 VAL A CA 1
ATOM 652 C C . VAL A 1 82 ? -0.927 3.867 -0.650 1.00 94.25 82 VAL A C 1
ATOM 654 O O . VAL A 1 82 ? -1.745 3.687 0.252 1.00 94.25 82 VAL A O 1
ATOM 657 N N . LEU A 1 83 ? -1.025 3.248 -1.830 1.00 93.94 83 LEU A N 1
ATOM 658 C CA . LEU A 1 83 ? -2.128 2.337 -2.170 1.00 93.94 83 LEU A CA 1
ATOM 659 C C . LEU A 1 83 ? -2.183 1.111 -1.246 1.00 93.94 83 LEU A C 1
ATOM 661 O O . LEU A 1 83 ? -3.258 0.750 -0.768 1.00 93.94 83 LEU A O 1
ATOM 665 N N . LEU A 1 84 ? -1.032 0.510 -0.940 1.00 93.31 84 LEU A N 1
ATOM 666 C CA . LEU A 1 84 ? -0.903 -0.601 0.006 1.00 93.31 84 LEU A CA 1
ATOM 667 C C . LEU A 1 84 ? -1.336 -0.192 1.415 1.00 93.31 84 LEU A C 1
ATOM 669 O O . LEU A 1 84 ? -2.104 -0.910 2.048 1.00 93.31 84 LEU A O 1
ATOM 673 N N . THR A 1 85 ? -0.931 0.992 1.881 1.00 93.12 85 THR A N 1
ATOM 674 C CA . THR A 1 85 ? -1.351 1.516 3.189 1.00 93.12 85 THR A CA 1
ATOM 675 C C . THR A 1 85 ? -2.872 1.662 3.267 1.00 93.12 85 THR A C 1
ATOM 677 O O . THR A 1 85 ? -3.476 1.293 4.277 1.00 93.12 85 THR A O 1
ATOM 680 N N . LEU A 1 86 ? -3.506 2.169 2.206 1.00 91.56 86 LEU A N 1
ATOM 681 C CA . LEU A 1 86 ? -4.964 2.273 2.132 1.00 91.56 86 LEU A CA 1
ATOM 682 C C . LEU A 1 86 ? -5.625 0.890 2.104 1.00 91.56 86 LEU A C 1
ATOM 684 O O . LEU A 1 86 ? -6.601 0.658 2.816 1.00 91.56 86 LEU A O 1
ATOM 688 N N . ALA A 1 87 ? -5.069 -0.049 1.337 1.00 92.62 87 ALA A N 1
ATOM 689 C CA . ALA A 1 87 ? -5.568 -1.417 1.279 1.00 92.62 87 ALA A CA 1
ATOM 690 C C . ALA A 1 87 ? -5.497 -2.114 2.647 1.00 92.62 87 ALA A C 1
ATOM 692 O O . ALA A 1 87 ? -6.461 -2.762 3.052 1.00 92.62 87 ALA A O 1
ATOM 693 N N . TYR A 1 88 ? -4.402 -1.939 3.395 1.00 91.31 88 TYR A N 1
ATOM 694 C CA . TYR A 1 88 ? -4.260 -2.511 4.735 1.00 91.31 88 TYR A CA 1
ATOM 695 C C . TYR A 1 88 ? -5.333 -2.004 5.693 1.00 91.31 88 TYR A C 1
ATOM 697 O O . TYR A 1 88 ? -5.880 -2.796 6.455 1.00 91.31 88 TYR A O 1
ATOM 705 N N . GLN A 1 89 ? -5.640 -0.703 5.655 1.00 88.25 89 GLN A N 1
ATOM 706 C CA . GLN A 1 89 ? -6.661 -0.110 6.523 1.00 88.25 89 GLN A CA 1
ATOM 707 C C . GLN A 1 89 ? -8.041 -0.708 6.234 1.00 88.25 89 GLN A C 1
ATOM 709 O O . GLN A 1 89 ? -8.718 -1.146 7.164 1.00 88.25 89 GLN A O 1
ATOM 714 N N . LEU A 1 90 ? -8.400 -0.817 4.953 1.00 88.69 90 LEU A N 1
ATOM 715 C CA . LEU A 1 90 ? -9.663 -1.412 4.513 1.00 88.69 90 LEU A CA 1
ATOM 716 C C . LEU A 1 90 ? -9.774 -2.892 4.905 1.00 88.69 90 LEU A C 1
ATOM 718 O O . LEU A 1 90 ? -10.761 -3.314 5.507 1.00 88.69 90 LEU A O 1
ATOM 722 N N . PHE A 1 91 ? -8.745 -3.693 4.615 1.00 86.94 91 PHE A N 1
ATOM 723 C CA . PHE A 1 91 ? -8.749 -5.114 4.965 1.00 86.94 91 PHE A CA 1
ATOM 724 C C . PHE A 1 91 ? -8.794 -5.348 6.469 1.00 86.94 91 PHE A C 1
ATOM 726 O O . PHE A 1 91 ? -9.514 -6.236 6.931 1.00 86.94 91 PHE A O 1
ATOM 733 N N . PHE A 1 92 ? -8.036 -4.559 7.227 1.00 85.75 92 PHE A N 1
ATOM 734 C CA . PHE A 1 92 ? -8.008 -4.655 8.675 1.00 85.75 92 PHE A CA 1
ATOM 735 C C . PHE A 1 92 ? -9.394 -4.405 9.274 1.00 85.75 92 PHE A C 1
ATOM 737 O O . PHE A 1 92 ? -9.850 -5.198 10.096 1.00 85.75 92 PHE A O 1
ATOM 744 N N . GLU A 1 93 ? -10.082 -3.347 8.843 1.00 81.06 93 GLU A N 1
ATOM 745 C CA . GLU A 1 93 ? -11.394 -2.974 9.375 1.00 81.06 93 GLU A CA 1
ATOM 746 C C . GLU A 1 93 ? -12.459 -4.037 9.077 1.00 81.06 93 GLU A C 1
ATOM 748 O O . GLU A 1 93 ? -13.215 -4.445 9.970 1.00 81.06 93 GLU A O 1
ATOM 753 N N . VAL A 1 94 ? -12.464 -4.562 7.848 1.00 81.31 94 VAL A N 1
ATOM 754 C CA . VAL A 1 94 ? -13.385 -5.626 7.432 1.00 81.31 94 VAL A CA 1
ATOM 755 C C . VAL A 1 94 ? -13.132 -6.917 8.215 1.00 81.31 94 VAL A C 1
ATOM 757 O O . VAL A 1 94 ? -14.070 -7.510 8.755 1.00 81.31 94 VAL A O 1
ATOM 760 N N . ASN A 1 95 ? -11.871 -7.346 8.319 1.00 76.94 95 ASN A N 1
ATOM 761 C CA . ASN A 1 95 ? -11.505 -8.578 9.018 1.00 76.94 95 ASN A CA 1
ATOM 762 C C . ASN A 1 95 ? -11.740 -8.475 10.526 1.00 76.94 95 ASN A C 1
ATOM 764 O O . ASN A 1 95 ? -12.286 -9.408 11.115 1.00 76.94 95 ASN A O 1
ATOM 768 N N . PHE A 1 96 ? -11.384 -7.347 11.146 1.00 74.56 96 PHE A N 1
ATOM 769 C CA . PHE A 1 96 ? -11.619 -7.109 12.568 1.00 74.56 96 PHE A CA 1
ATOM 770 C C . PHE A 1 96 ? -13.112 -7.193 12.896 1.00 74.56 96 PHE A C 1
ATOM 772 O O . PHE A 1 96 ? -13.517 -7.917 13.805 1.00 74.56 96 PHE A O 1
ATOM 779 N N . THR A 1 97 ? -13.941 -6.530 12.090 1.00 70.19 97 THR A N 1
ATOM 780 C CA . THR A 1 97 ? -15.389 -6.488 12.312 1.00 70.19 97 THR A CA 1
ATOM 781 C C . THR A 1 97 ? -16.065 -7.840 12.080 1.00 70.19 97 THR A C 1
ATOM 783 O O . THR A 1 97 ? -17.011 -8.166 12.786 1.00 70.19 97 THR A O 1
ATOM 786 N N . HIS A 1 98 ? -15.620 -8.631 11.099 1.00 65.81 98 HIS A N 1
ATOM 787 C CA . HIS A 1 98 ? -16.299 -9.883 10.743 1.00 65.81 98 HIS A CA 1
ATOM 788 C C . HIS A 1 98 ? -15.764 -11.111 11.491 1.00 65.81 98 HIS A C 1
ATOM 790 O O . HIS A 1 98 ? -16.521 -12.040 11.762 1.00 65.81 98 HIS A O 1
ATOM 796 N N . LYS A 1 99 ? -14.458 -11.169 11.779 1.00 64.88 99 LYS A N 1
ATOM 797 C CA . LYS A 1 99 ? -13.830 -12.349 12.397 1.00 64.88 99 LYS A CA 1
ATOM 798 C C . LYS A 1 99 ? -13.598 -12.189 13.898 1.00 64.88 99 LYS A C 1
ATOM 800 O O . LYS A 1 99 ? -13.487 -13.196 14.589 1.00 64.88 99 LYS A O 1
ATOM 805 N N . PHE A 1 100 ? -13.521 -10.954 14.403 1.00 62.81 100 PHE A N 1
ATOM 806 C CA . PHE A 1 100 ? -13.045 -10.693 15.766 1.00 62.81 100 PHE A CA 1
ATOM 807 C C . PHE A 1 100 ? -14.014 -9.898 16.655 1.00 62.81 100 PHE A C 1
ATOM 809 O O . PHE A 1 100 ? -13.745 -9.756 17.848 1.00 62.81 100 PHE A O 1
ATOM 816 N N . ALA A 1 101 ? -15.161 -9.454 16.135 1.00 56.38 101 ALA A N 1
ATOM 817 C CA . ALA A 1 101 ? -16.230 -8.840 16.919 1.00 56.38 101 ALA A CA 1
ATOM 818 C C . ALA A 1 101 ? -17.453 -9.776 16.998 1.00 56.38 101 ALA A C 1
ATOM 820 O O . ALA A 1 101 ? -18.013 -10.076 15.949 1.00 56.38 101 ALA A O 1
ATOM 821 N N . PRO A 1 102 ? -17.992 -10.179 18.164 1.00 55.94 102 PRO A N 1
ATOM 822 C CA . PRO A 1 102 ? -17.430 -10.390 19.502 1.00 55.94 102 PRO A CA 1
ATOM 823 C C . PRO A 1 102 ? -17.669 -11.839 20.019 1.00 55.94 102 PRO A C 1
ATOM 825 O O . PRO A 1 102 ? -18.665 -12.476 19.683 1.00 55.94 102 PRO A O 1
ATOM 828 N N . THR A 1 103 ? -16.832 -12.340 20.935 1.00 50.47 103 THR A N 1
ATOM 829 C CA . THR A 1 103 ? -17.245 -13.418 21.862 1.00 50.47 103 THR A CA 1
ATOM 830 C C . THR A 1 103 ? -17.620 -12.749 23.180 1.00 50.47 103 THR A C 1
ATOM 832 O O . THR A 1 103 ? -16.853 -11.945 23.701 1.00 50.47 103 THR A O 1
ATOM 835 N N . LYS A 1 104 ? -18.821 -13.020 23.692 1.00 58.38 104 LYS A N 1
ATOM 836 C CA . LYS A 1 104 ? -19.439 -12.319 24.830 1.00 58.38 104 LYS A CA 1
ATOM 837 C C . LYS A 1 104 ? -18.879 -12.747 26.202 1.00 58.38 104 LYS A C 1
ATOM 839 O O . LYS A 1 104 ? -19.544 -12.532 27.207 1.00 58.38 104 LYS A O 1
ATOM 844 N N . GLN A 1 105 ? -17.710 -13.385 26.261 1.00 54.41 105 GLN A N 1
ATOM 845 C CA . GLN A 1 105 ? -17.280 -14.117 27.451 1.00 54.41 105 GLN A CA 1
ATOM 846 C C . GLN A 1 105 ? -15.764 -14.002 27.709 1.00 54.41 105 GLN A C 1
ATOM 848 O O . GLN A 1 105 ? -14.977 -14.178 26.782 1.00 54.41 105 GLN A O 1
ATOM 853 N N . ILE A 1 106 ? -15.441 -13.827 29.003 1.00 55.25 106 ILE A N 1
ATOM 854 C CA . ILE A 1 106 ? -14.222 -14.193 29.760 1.00 55.25 106 ILE A CA 1
ATOM 855 C C . ILE A 1 106 ? -13.182 -13.084 30.075 1.00 55.25 106 ILE A C 1
ATOM 857 O O . ILE A 1 106 ? -12.330 -12.707 29.276 1.00 55.25 106 ILE A O 1
ATOM 861 N N . ASP A 1 107 ? -13.302 -12.563 31.300 1.00 51.81 107 ASP A N 1
ATOM 862 C CA . ASP A 1 107 ? -12.369 -12.499 32.450 1.00 51.81 107 ASP A CA 1
ATOM 863 C C . ASP A 1 107 ? -10.951 -11.897 32.301 1.00 51.81 107 ASP A C 1
ATOM 865 O O . ASP A 1 107 ? -10.327 -11.586 33.310 1.00 51.81 107 ASP A O 1
ATOM 869 N N . ASN A 1 108 ? -10.465 -11.607 31.088 1.00 57.06 108 ASN A N 1
ATOM 870 C CA . ASN A 1 108 ? -9.248 -10.814 30.828 1.00 57.06 108 ASN A CA 1
ATOM 871 C C . ASN A 1 108 ? -9.414 -9.958 29.557 1.00 57.06 108 ASN A C 1
ATOM 873 O O . ASN A 1 108 ? -8.690 -10.077 28.565 1.00 57.06 108 ASN A O 1
ATOM 877 N N . VAL A 1 109 ? -10.409 -9.069 29.599 1.00 64.75 109 VAL A N 1
ATOM 878 C CA . VAL A 1 109 ? -10.968 -8.326 28.451 1.00 64.75 109 VAL A CA 1
ATOM 879 C C . VAL A 1 109 ? -9.935 -7.512 27.651 1.00 64.75 109 VAL A C 1
ATOM 881 O O . VAL A 1 109 ? -10.123 -7.269 26.457 1.00 64.75 109 VAL A O 1
ATOM 884 N N . GLY A 1 110 ? -8.847 -7.079 28.295 1.00 66.62 110 GLY A N 1
ATOM 885 C CA . GLY A 1 110 ? -7.801 -6.262 27.673 1.00 66.62 110 GLY A CA 1
ATOM 886 C C . GLY A 1 110 ? -6.829 -7.065 26.806 1.00 66.62 110 GLY A C 1
ATOM 887 O O . GLY A 1 110 ? -6.626 -6.732 25.638 1.00 66.62 110 GLY A O 1
ATOM 888 N N . LEU A 1 111 ? -6.256 -8.140 27.356 1.00 72.56 111 LEU A N 1
ATOM 889 C CA . LEU A 1 111 ? -5.182 -8.894 26.704 1.00 72.56 111 LEU A CA 1
ATOM 890 C C . LEU A 1 111 ? -5.687 -9.661 25.478 1.00 72.56 111 LEU A C 1
ATOM 892 O O . LEU A 1 111 ? -5.073 -9.602 24.414 1.00 72.56 111 LEU A O 1
ATOM 896 N N . GLU A 1 112 ? -6.844 -10.318 25.581 1.00 75.44 112 GLU A N 1
ATOM 897 C CA . GLU A 1 112 ? -7.421 -11.038 24.442 1.00 75.44 112 GLU A CA 1
ATOM 898 C C . GLU A 1 112 ? -7.774 -10.106 23.282 1.00 75.44 112 GLU A C 1
ATOM 900 O O . GLU A 1 112 ? -7.553 -10.440 22.116 1.00 75.44 112 GLU A O 1
ATOM 905 N N . ARG A 1 113 ? -8.311 -8.918 23.586 1.00 72.25 113 ARG A N 1
ATOM 906 C CA . ARG A 1 113 ? -8.651 -7.927 22.563 1.00 72.25 113 ARG A CA 1
ATOM 907 C C . ARG A 1 113 ? -7.395 -7.440 21.841 1.00 72.25 113 ARG A C 1
ATOM 909 O O . ARG A 1 113 ? -7.426 -7.317 20.617 1.00 72.25 113 ARG A O 1
ATOM 916 N N . MET A 1 114 ? -6.299 -7.215 22.569 1.00 73.19 114 MET A N 1
ATOM 917 C CA . MET A 1 114 ? -5.003 -6.847 21.986 1.00 73.19 114 MET A CA 1
ATOM 918 C C . MET A 1 114 ? -4.443 -7.959 21.092 1.00 73.19 114 MET A C 1
ATOM 920 O O . MET A 1 114 ? -4.066 -7.687 19.954 1.00 73.19 114 MET A O 1
ATOM 924 N N . LEU A 1 115 ? -4.470 -9.215 21.552 1.00 80.06 115 LEU A N 1
ATOM 925 C CA . LEU A 1 115 ? -4.005 -10.364 20.767 1.00 80.06 115 LEU A CA 1
ATOM 926 C C . LEU A 1 115 ? -4.813 -10.542 19.472 1.00 80.06 115 LEU A C 1
ATOM 928 O O . LEU A 1 115 ? -4.237 -10.720 18.400 1.00 80.06 115 LEU A O 1
ATOM 932 N N . ARG A 1 116 ? -6.147 -10.425 19.535 1.00 79.75 116 ARG A N 1
ATOM 933 C CA . ARG A 1 116 ? -7.026 -10.499 18.350 1.00 79.75 116 ARG A CA 1
ATOM 934 C C . ARG A 1 116 ? -6.790 -9.334 17.385 1.00 79.75 116 ARG A C 1
ATOM 936 O O . ARG A 1 116 ? -6.772 -9.535 16.171 1.00 79.75 116 ARG A O 1
ATOM 943 N N . TYR A 1 117 ? -6.584 -8.127 17.912 1.00 80.69 117 TYR A N 1
ATOM 944 C CA . TYR A 1 117 ? -6.245 -6.947 17.116 1.00 80.69 117 TYR A CA 1
ATOM 945 C C . TYR A 1 117 ? -4.927 -7.156 16.360 1.00 80.69 117 TYR A C 1
ATOM 947 O O . TYR A 1 117 ? -4.882 -6.997 15.138 1.00 80.69 117 TYR A O 1
ATOM 955 N N . GLN A 1 118 ? -3.878 -7.582 17.067 1.00 82.56 118 GLN A N 1
ATOM 956 C CA . GLN A 1 118 ? -2.562 -7.834 16.487 1.00 82.56 118 GLN A CA 1
ATOM 957 C C . GLN A 1 118 ? -2.602 -8.970 15.456 1.00 82.56 118 GLN A C 1
ATOM 959 O O . GLN A 1 118 ? -2.021 -8.836 14.379 1.00 82.56 118 GLN A O 1
ATOM 964 N N . ALA A 1 119 ? -3.346 -10.046 15.728 1.00 83.31 119 ALA A N 1
ATOM 965 C CA . ALA A 1 119 ? -3.545 -11.139 14.780 1.00 83.31 119 ALA A CA 1
ATOM 966 C C . ALA A 1 119 ? -4.265 -10.675 13.501 1.00 83.31 119 ALA A C 1
ATOM 968 O O . ALA A 1 119 ? -3.831 -10.999 12.394 1.00 83.31 119 ALA A O 1
ATOM 969 N N . SER A 1 120 ? -5.325 -9.869 13.628 1.00 84.94 120 SER A N 1
ATOM 970 C CA . SER A 1 120 ? -6.054 -9.310 12.479 1.00 84.94 120 SER A CA 1
ATOM 971 C C . SER A 1 120 ? -5.174 -8.382 11.632 1.00 84.94 120 SER A C 1
ATOM 973 O O . SER A 1 120 ? -5.205 -8.434 10.397 1.00 84.94 120 SER A O 1
ATOM 975 N N . MET A 1 121 ? -4.353 -7.554 12.286 1.00 85.00 121 MET A N 1
ATOM 976 C CA . MET A 1 121 ? -3.413 -6.649 11.622 1.00 85.00 121 MET A CA 1
ATOM 977 C C . MET A 1 121 ? -2.315 -7.421 10.886 1.00 85.00 121 MET A C 1
ATOM 979 O O . MET A 1 121 ? -2.094 -7.175 9.700 1.00 85.00 121 MET A O 1
ATOM 983 N N . GLY A 1 122 ? -1.692 -8.403 11.543 1.00 87.12 122 GLY A N 1
ATOM 984 C CA . GLY A 1 122 ? -0.665 -9.254 10.940 1.00 87.12 122 GLY A CA 1
ATOM 985 C C . GLY A 1 122 ? -1.187 -10.051 9.744 1.00 87.12 122 GLY A C 1
ATOM 986 O O . GLY A 1 122 ? -0.552 -10.067 8.691 1.00 87.12 122 GLY A O 1
ATOM 987 N N . TYR A 1 123 ? -2.383 -10.638 9.861 1.00 87.19 123 TYR A N 1
ATOM 988 C CA . TYR A 1 123 ? -3.029 -11.343 8.752 1.00 87.19 123 TYR A CA 1
ATOM 989 C C . TYR A 1 123 ? -3.286 -10.418 7.557 1.00 87.19 123 TYR A C 1
ATOM 991 O O . TYR A 1 123 ? -2.963 -10.765 6.423 1.00 87.19 123 TYR A O 1
ATOM 999 N N . SER A 1 124 ? -3.844 -9.229 7.804 1.00 88.19 124 SER A N 1
ATOM 1000 C CA . SER A 1 124 ? -4.195 -8.283 6.736 1.00 88.19 124 SER A CA 1
ATOM 1001 C C . SER A 1 124 ? -2.954 -7.763 6.004 1.00 88.19 124 SER A C 1
ATOM 1003 O O . SER A 1 124 ? -2.978 -7.642 4.777 1.00 88.19 124 SER A O 1
ATOM 1005 N N . LEU A 1 125 ? -1.862 -7.522 6.739 1.00 91.00 125 LEU A N 1
ATOM 1006 C CA . LEU A 1 125 ? -0.554 -7.168 6.184 1.00 91.00 125 LEU A CA 1
ATOM 1007 C C . LEU A 1 125 ? 0.001 -8.287 5.301 1.00 91.00 125 LEU A C 1
ATOM 1009 O O . LEU A 1 125 ? 0.298 -8.058 4.132 1.00 91.00 125 LEU A O 1
ATOM 1013 N N . LEU A 1 126 ? 0.107 -9.506 5.838 1.00 92.00 126 LEU A N 1
ATOM 1014 C CA . LEU A 1 126 ? 0.686 -10.640 5.119 1.00 92.00 126 LEU A CA 1
ATOM 1015 C C . LEU A 1 126 ? -0.120 -10.990 3.865 1.00 92.00 126 LEU A C 1
ATOM 1017 O O . LEU A 1 126 ? 0.463 -11.169 2.798 1.00 92.00 126 LEU A O 1
ATOM 1021 N N . PHE A 1 127 ? -1.449 -11.029 3.972 1.00 91.06 127 PHE A N 1
ATOM 1022 C CA . PHE A 1 127 ? -2.334 -11.312 2.845 1.00 91.06 127 PHE A CA 1
ATOM 1023 C C . PHE A 1 127 ? -2.190 -10.269 1.733 1.00 91.06 127 PHE A C 1
ATOM 1025 O O . PHE A 1 127 ? -1.986 -10.623 0.574 1.00 91.06 127 PHE A O 1
ATOM 1032 N N . SER A 1 128 ? -2.242 -8.982 2.088 1.00 92.88 128 SER A N 1
ATOM 1033 C CA . SER A 1 128 ? -2.119 -7.892 1.115 1.00 92.88 128 SER A CA 1
ATOM 1034 C C . SER A 1 128 ? -0.736 -7.872 0.456 1.00 92.88 128 SER A C 1
ATOM 1036 O O . SER A 1 128 ? -0.642 -7.647 -0.747 1.00 92.88 128 SER A O 1
ATOM 1038 N N . ASN A 1 129 ? 0.328 -8.167 1.211 1.00 94.75 129 ASN A N 1
ATOM 1039 C CA . ASN A 1 129 ? 1.700 -8.233 0.698 1.00 94.75 129 ASN A CA 1
ATOM 1040 C C . ASN A 1 129 ? 1.914 -9.405 -0.252 1.00 94.75 129 ASN A C 1
ATOM 1042 O O . ASN A 1 129 ? 2.473 -9.226 -1.331 1.00 94.75 129 ASN A O 1
ATOM 1046 N N . ALA A 1 130 ? 1.453 -10.595 0.134 1.00 94.56 130 ALA A N 1
ATOM 1047 C CA . ALA A 1 130 ? 1.544 -11.782 -0.703 1.00 94.56 130 ALA A CA 1
ATOM 1048 C C . ALA A 1 130 ? 0.759 -11.591 -2.007 1.00 94.56 130 ALA A C 1
ATOM 1050 O O . ALA A 1 130 ? 1.279 -11.876 -3.084 1.00 94.56 130 ALA A O 1
ATOM 1051 N N . LEU A 1 131 ? -0.459 -11.045 -1.918 1.00 94.94 131 LEU A N 1
ATOM 1052 C CA . LEU A 1 131 ? -1.289 -10.758 -3.084 1.00 94.94 131 LEU A CA 1
ATOM 1053 C C . LEU A 1 131 ? -0.643 -9.706 -3.992 1.00 94.94 131 LEU A C 1
ATOM 1055 O O . LEU A 1 131 ? -0.614 -9.888 -5.206 1.00 94.94 131 LEU A O 1
ATOM 1059 N N . PHE A 1 132 ? -0.089 -8.638 -3.414 1.00 95.75 132 PHE A N 1
ATOM 1060 C CA . PHE A 1 132 ? 0.639 -7.614 -4.159 1.00 95.75 132 PHE A CA 1
ATOM 1061 C C . PHE A 1 132 ? 1.814 -8.212 -4.933 1.00 95.75 132 PHE A C 1
ATOM 1063 O O . PHE A 1 132 ? 1.872 -8.060 -6.150 1.00 95.75 132 PHE A O 1
ATOM 1070 N N . LEU A 1 133 ? 2.711 -8.936 -4.260 1.00 94.50 133 LEU A N 1
ATOM 1071 C CA . LEU A 1 133 ? 3.876 -9.539 -4.910 1.00 94.50 133 LEU A CA 1
ATOM 1072 C C . LEU A 1 133 ? 3.463 -10.545 -5.989 1.00 94.50 133 LEU A C 1
ATOM 1074 O O . LEU A 1 133 ? 4.018 -10.520 -7.083 1.00 94.50 133 LEU A O 1
ATOM 1078 N N . ALA A 1 134 ? 2.456 -11.381 -5.723 1.00 94.69 134 ALA A N 1
ATOM 1079 C CA . ALA A 1 134 ? 1.942 -12.328 -6.707 1.00 94.69 134 ALA A CA 1
ATOM 1080 C C . ALA A 1 134 ? 1.403 -11.622 -7.962 1.00 94.69 134 ALA A C 1
ATOM 1082 O O . ALA A 1 134 ? 1.731 -12.024 -9.078 1.00 94.69 134 ALA A O 1
ATOM 1083 N N . LEU A 1 135 ? 0.620 -10.550 -7.794 1.00 94.94 135 LEU A N 1
ATOM 1084 C CA . LEU A 1 135 ? 0.079 -9.769 -8.910 1.00 94.94 135 LEU A CA 1
ATOM 1085 C C . LEU A 1 135 ? 1.172 -9.039 -9.687 1.00 94.94 135 LEU A C 1
ATOM 1087 O O . LEU A 1 135 ? 1.148 -9.047 -10.915 1.00 94.94 135 LEU A O 1
ATOM 1091 N N . VAL A 1 136 ? 2.142 -8.439 -8.994 1.00 93.56 136 VAL A N 1
ATOM 1092 C CA . VAL A 1 136 ? 3.263 -7.756 -9.646 1.00 93.56 136 VAL A CA 1
ATOM 1093 C C . VAL A 1 136 ? 4.078 -8.740 -10.473 1.00 93.56 136 VAL A C 1
ATOM 1095 O O . VAL A 1 136 ? 4.312 -8.476 -11.648 1.00 93.56 136 VAL A O 1
ATOM 1098 N N . LEU A 1 137 ? 4.442 -9.898 -9.913 1.00 92.19 137 LEU A N 1
ATOM 1099 C CA . LEU A 1 137 ? 5.171 -10.935 -10.646 1.00 92.19 137 LEU A CA 1
ATOM 1100 C C . LEU A 1 137 ? 4.361 -11.446 -11.843 1.00 92.19 137 LEU A C 1
ATOM 1102 O O . LEU A 1 137 ? 4.893 -11.562 -12.947 1.00 92.19 137 LEU A O 1
ATOM 1106 N N . PHE A 1 138 ? 3.064 -11.697 -11.658 1.00 93.56 138 PHE A N 1
ATOM 1107 C CA . PHE A 1 138 ? 2.180 -12.112 -12.743 1.00 93.56 138 PHE A CA 1
ATOM 1108 C C . PHE A 1 138 ? 2.143 -11.075 -13.875 1.00 93.56 138 PHE A C 1
ATOM 1110 O O . PHE A 1 138 ? 2.339 -11.417 -15.042 1.00 93.56 138 PHE A O 1
ATOM 1117 N N . PHE A 1 139 ? 1.963 -9.792 -13.558 1.00 91.69 139 PHE A N 1
ATOM 1118 C CA . PHE A 1 139 ? 1.960 -8.743 -14.575 1.00 91.69 139 PHE A CA 1
ATOM 1119 C C . PHE A 1 139 ? 3.313 -8.554 -15.237 1.00 91.69 139 PHE A C 1
ATOM 1121 O O . PHE A 1 139 ? 3.371 -8.400 -16.454 1.00 91.69 139 PHE A O 1
ATOM 1128 N N . GLN A 1 140 ? 4.386 -8.620 -14.461 1.00 87.56 140 GLN A N 1
ATOM 1129 C CA . GLN A 1 140 ? 5.742 -8.424 -14.940 1.00 87.56 140 GLN A CA 1
ATOM 1130 C C . GLN A 1 140 ? 6.164 -9.502 -15.945 1.00 87.56 140 GLN A C 1
ATOM 1132 O O . GLN A 1 140 ? 6.670 -9.176 -17.021 1.00 87.56 140 GLN A O 1
ATOM 1137 N N . PHE A 1 141 ? 5.955 -10.778 -15.605 1.00 87.12 141 PHE A N 1
ATOM 1138 C CA . PHE A 1 141 ? 6.439 -11.904 -16.407 1.00 87.12 141 PHE A CA 1
ATOM 1139 C C . PHE A 1 141 ? 5.455 -12.367 -17.482 1.00 87.12 141 PHE A C 1
ATOM 1141 O O . PHE A 1 141 ? 5.892 -12.887 -18.511 1.00 87.12 141 PHE A O 1
ATOM 1148 N N . TYR A 1 142 ? 4.148 -12.190 -17.261 1.00 88.50 142 TYR A N 1
ATOM 1149 C CA . TYR A 1 142 ? 3.119 -12.724 -18.153 1.00 88.50 142 TYR A CA 1
ATOM 1150 C C . TYR A 1 142 ? 2.425 -11.633 -18.973 1.00 88.50 142 TYR A C 1
ATOM 1152 O O . TYR A 1 142 ? 2.471 -11.668 -20.200 1.00 88.50 142 TYR A O 1
ATOM 1160 N N . MET A 1 143 ? 1.809 -10.640 -18.322 1.00 88.88 143 MET A N 1
ATOM 1161 C CA . MET A 1 143 ? 0.912 -9.701 -19.013 1.00 88.88 143 MET A CA 1
ATOM 1162 C C . MET A 1 143 ? 1.647 -8.589 -19.769 1.00 88.88 143 MET A C 1
ATOM 1164 O O . MET A 1 143 ? 1.287 -8.267 -20.899 1.00 88.88 143 MET A O 1
ATOM 1168 N N . PHE A 1 144 ? 2.686 -8.005 -19.168 1.00 88.44 144 PHE A N 1
ATOM 1169 C CA . PHE A 1 144 ? 3.387 -6.841 -19.713 1.00 88.44 144 PHE A CA 1
ATOM 1170 C C . PHE A 1 144 ? 4.754 -7.160 -20.320 1.00 88.44 144 PHE A C 1
ATOM 1172 O O . PHE A 1 144 ? 5.538 -6.256 -20.607 1.00 88.44 144 PHE A O 1
ATOM 1179 N N . ARG A 1 145 ? 5.028 -8.439 -20.593 1.00 83.56 145 ARG A N 1
ATOM 1180 C CA . ARG A 1 145 ? 6.304 -8.898 -21.160 1.00 83.56 145 ARG A CA 1
ATOM 1181 C C . ARG A 1 145 ? 6.682 -8.202 -22.478 1.00 83.56 145 ARG A C 1
ATOM 1183 O O . ARG A 1 145 ? 7.867 -8.048 -22.749 1.00 83.56 145 ARG A O 1
ATOM 1190 N N . ALA A 1 146 ? 5.703 -7.808 -23.292 1.00 86.62 146 ALA A N 1
ATOM 1191 C CA . ALA A 1 146 ? 5.934 -7.183 -24.597 1.00 86.62 146 ALA A CA 1
ATOM 1192 C C . ALA A 1 146 ? 6.226 -5.670 -24.534 1.00 86.62 146 ALA A C 1
ATOM 1194 O O . ALA A 1 146 ? 6.598 -5.085 -25.548 1.00 86.62 146 ALA A O 1
ATOM 1195 N N . PHE A 1 147 ? 6.039 -5.026 -23.377 1.00 87.31 147 PHE A N 1
ATOM 1196 C CA . PHE A 1 147 ? 6.267 -3.589 -23.227 1.00 87.31 147 PHE A CA 1
ATOM 1197 C C . PHE A 1 147 ? 7.735 -3.267 -22.939 1.00 87.31 147 PHE A C 1
ATOM 1199 O O . PHE A 1 147 ? 8.485 -4.089 -22.409 1.00 87.31 147 PHE A O 1
ATOM 1206 N N . ASP A 1 148 ? 8.114 -2.016 -23.211 1.00 88.50 148 ASP A N 1
ATOM 1207 C CA . ASP A 1 148 ? 9.379 -1.446 -22.754 1.00 88.50 148 ASP A CA 1
ATOM 1208 C C . ASP A 1 148 ? 9.588 -1.693 -21.258 1.00 88.50 148 ASP A C 1
ATOM 1210 O O . ASP A 1 148 ? 8.673 -1.514 -20.451 1.00 88.50 148 ASP A O 1
ATOM 1214 N N . LYS A 1 149 ? 10.831 -2.005 -20.874 1.00 86.25 149 LYS A N 1
ATOM 1215 C CA . LYS A 1 149 ? 11.226 -2.321 -19.489 1.00 86.25 149 LYS A CA 1
ATOM 1216 C C . LYS A 1 149 ? 10.690 -1.296 -18.475 1.00 86.25 149 LYS A C 1
ATOM 1218 O O . LYS A 1 149 ? 10.148 -1.665 -17.439 1.00 86.25 149 LYS A O 1
ATOM 1223 N N . ARG A 1 150 ? 10.758 -0.007 -18.822 1.00 87.25 150 ARG A N 1
ATOM 1224 C CA . ARG A 1 150 ? 10.287 1.116 -17.991 1.00 87.25 150 ARG A CA 1
ATOM 1225 C C . ARG A 1 150 ? 8.776 1.077 -17.759 1.00 87.25 150 ARG A C 1
ATOM 1227 O O . ARG A 1 150 ? 8.315 1.183 -16.626 1.00 87.25 150 ARG A O 1
ATOM 1234 N N . LEU A 1 151 ? 8.011 0.905 -18.838 1.00 88.88 151 LEU A N 1
ATOM 1235 C CA . LEU A 1 151 ? 6.552 0.866 -18.778 1.00 88.88 151 LEU A CA 1
ATOM 1236 C C . LEU A 1 151 ? 6.068 -0.403 -18.086 1.00 88.88 151 LEU A C 1
ATOM 1238 O O . LEU A 1 151 ? 5.154 -0.327 -17.271 1.00 88.88 151 LEU A O 1
ATOM 1242 N N . ASN A 1 152 ? 6.713 -1.541 -18.350 1.00 90.94 152 ASN A N 1
ATOM 1243 C CA . ASN A 1 152 ? 6.408 -2.797 -17.678 1.00 90.94 152 ASN A CA 1
ATOM 1244 C C . ASN A 1 152 ? 6.577 -2.654 -16.155 1.00 90.94 152 ASN A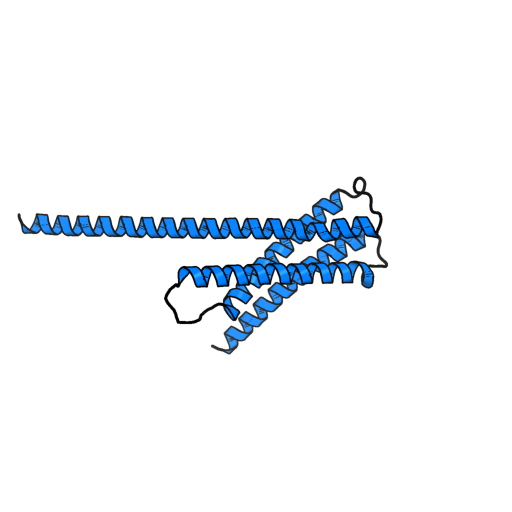 C 1
ATOM 1246 O O . ASN A 1 152 ? 5.649 -2.969 -15.414 1.00 90.94 152 ASN A O 1
ATOM 1250 N N . TYR A 1 153 ? 7.689 -2.088 -15.673 1.00 89.50 153 TYR A N 1
ATOM 1251 C CA . TYR A 1 153 ? 7.905 -1.875 -14.237 1.00 89.50 153 TYR A CA 1
ATOM 1252 C C . TYR A 1 153 ? 6.825 -0.992 -13.597 1.00 89.50 153 TYR A C 1
ATOM 1254 O O . TYR A 1 153 ? 6.199 -1.386 -12.608 1.00 89.50 153 TYR A O 1
ATOM 1262 N N . CYS A 1 154 ? 6.574 0.189 -14.169 1.00 91.44 154 CYS A N 1
ATOM 1263 C CA . CYS A 1 154 ? 5.603 1.119 -13.602 1.00 91.44 154 CYS A CA 1
ATOM 1264 C C . CYS A 1 154 ? 4.189 0.545 -13.630 1.00 91.44 154 CYS A C 1
ATOM 1266 O O . CYS A 1 154 ? 3.494 0.581 -12.617 1.00 91.44 154 CYS A O 1
ATOM 1268 N N . LEU A 1 155 ? 3.767 -0.020 -14.761 1.00 92.12 155 LEU A N 1
ATOM 1269 C CA . LEU A 1 155 ? 2.421 -0.560 -14.905 1.00 92.12 155 LEU A CA 1
ATOM 1270 C C . LEU A 1 155 ? 2.216 -1.808 -14.055 1.00 92.12 155 LEU A C 1
ATOM 1272 O O . LEU A 1 155 ? 1.185 -1.900 -13.404 1.00 92.12 155 LEU A O 1
ATOM 1276 N N . SER A 1 156 ? 3.168 -2.741 -13.999 1.00 93.38 156 SER A N 1
ATOM 1277 C CA . SER A 1 156 ? 3.022 -3.956 -13.181 1.00 93.38 156 SER A CA 1
ATOM 1278 C C . SER A 1 156 ? 2.938 -3.624 -11.690 1.00 93.38 156 SER A C 1
ATOM 1280 O O . SER A 1 156 ? 2.030 -4.100 -11.008 1.00 93.38 156 SER A O 1
ATOM 1282 N N . THR A 1 157 ? 3.815 -2.743 -11.200 1.00 92.75 157 THR A N 1
ATOM 1283 C CA . THR A 1 157 ? 3.853 -2.333 -9.790 1.00 92.75 157 THR A CA 1
ATOM 1284 C C . THR A 1 157 ? 2.605 -1.537 -9.401 1.00 92.75 157 THR A C 1
ATOM 1286 O O . THR A 1 157 ? 1.973 -1.824 -8.382 1.00 92.75 157 THR A O 1
ATOM 1289 N N . LEU A 1 158 ? 2.198 -0.564 -10.225 1.00 94.81 158 LEU A N 1
ATOM 1290 C CA . LEU A 1 158 ? 1.012 0.252 -9.954 1.00 94.81 158 LEU A CA 1
ATOM 1291 C C . LEU A 1 158 ? -0.287 -0.534 -10.134 1.00 94.81 158 LEU A C 1
ATOM 1293 O O . LEU A 1 158 ? -1.184 -0.400 -9.306 1.00 94.81 158 LEU A O 1
ATOM 1297 N N . ALA A 1 159 ? -0.395 -1.378 -11.164 1.00 93.81 159 ALA A N 1
ATOM 1298 C CA . ALA A 1 159 ? -1.565 -2.230 -11.361 1.00 93.81 159 ALA A CA 1
ATOM 1299 C C . ALA A 1 159 ? -1.686 -3.267 -10.241 1.00 93.81 159 ALA A C 1
ATOM 1301 O O . ALA A 1 159 ? -2.788 -3.492 -9.749 1.00 93.81 159 ALA A O 1
ATOM 1302 N N . GLY A 1 160 ? -0.571 -3.847 -9.782 1.00 94.69 160 GLY A N 1
ATOM 1303 C CA . GLY A 1 160 ? -0.556 -4.751 -8.633 1.00 94.69 160 GLY A CA 1
ATOM 1304 C C . GLY A 1 160 ? -1.098 -4.075 -7.373 1.00 94.69 160 GLY A C 1
ATOM 1305 O O . GLY A 1 160 ? -2.057 -4.561 -6.776 1.00 94.69 160 GLY A O 1
ATOM 1306 N N . ALA A 1 161 ? -0.551 -2.914 -6.999 1.00 95.00 161 ALA A N 1
ATOM 1307 C CA . ALA A 1 161 ? -1.014 -2.171 -5.823 1.00 95.00 161 ALA A CA 1
ATOM 1308 C C . ALA A 1 161 ? -2.461 -1.669 -5.978 1.00 95.00 161 ALA A C 1
ATOM 1310 O O . ALA A 1 161 ? -3.264 -1.761 -5.048 1.00 95.00 161 ALA A O 1
ATOM 1311 N N . GLY A 1 162 ? -2.808 -1.179 -7.169 1.00 95.19 162 GLY A N 1
ATOM 1312 C CA . GLY A 1 162 ? -4.143 -0.697 -7.506 1.00 95.19 162 GLY A CA 1
ATOM 1313 C C . GLY A 1 162 ? -5.202 -1.793 -7.428 1.00 95.19 162 GLY A C 1
ATOM 1314 O O . GLY A 1 162 ? -6.273 -1.561 -6.873 1.00 95.19 162 GLY A O 1
ATOM 1315 N N . LEU A 1 163 ? -4.902 -3.005 -7.904 1.00 95.69 163 LEU A N 1
ATOM 1316 C CA . LEU A 1 163 ? -5.819 -4.140 -7.803 1.00 95.69 163 LEU A CA 1
ATOM 1317 C C . LEU A 1 163 ? -5.992 -4.633 -6.374 1.00 95.69 163 LEU A C 1
ATOM 1319 O O . LEU A 1 163 ? -7.116 -4.942 -5.988 1.00 95.69 163 LEU A O 1
ATOM 1323 N N . VAL A 1 164 ? -4.924 -4.669 -5.571 1.00 95.44 164 VAL A N 1
ATOM 1324 C CA . VAL A 1 164 ? -5.042 -4.998 -4.141 1.00 95.44 164 VAL A CA 1
ATOM 1325 C C . VAL A 1 164 ? -5.954 -3.993 -3.440 1.00 95.44 164 VAL A C 1
ATOM 1327 O O . VAL A 1 164 ? -6.857 -4.387 -2.702 1.00 95.44 164 VAL A O 1
ATOM 1330 N N . TYR A 1 165 ? -5.774 -2.700 -3.715 1.00 95.25 165 TYR A N 1
ATOM 1331 C CA . TYR A 1 165 ? -6.627 -1.646 -3.172 1.00 95.25 165 TYR A CA 1
ATOM 1332 C C . TYR A 1 165 ? -8.083 -1.757 -3.648 1.00 95.25 165 TYR A C 1
ATOM 1334 O O . TYR A 1 165 ? -9.015 -1.653 -2.847 1.00 95.25 165 TYR A O 1
ATOM 1342 N N . TRP A 1 166 ? -8.296 -2.016 -4.937 1.00 95.56 166 TRP A N 1
ATOM 1343 C CA . TRP A 1 166 ? -9.630 -2.210 -5.498 1.00 95.56 166 TRP A CA 1
ATOM 1344 C C . TRP A 1 166 ? -10.337 -3.424 -4.886 1.00 95.56 166 TRP A C 1
ATOM 1346 O O . TRP A 1 166 ? -11.509 -3.340 -4.520 1.00 95.56 166 TRP A O 1
ATOM 1356 N N . LEU A 1 167 ? -9.617 -4.531 -4.700 1.00 93.88 167 LEU A N 1
ATOM 1357 C CA . LEU A 1 167 ? -10.145 -5.740 -4.077 1.00 93.88 167 LEU A CA 1
ATOM 1358 C C . L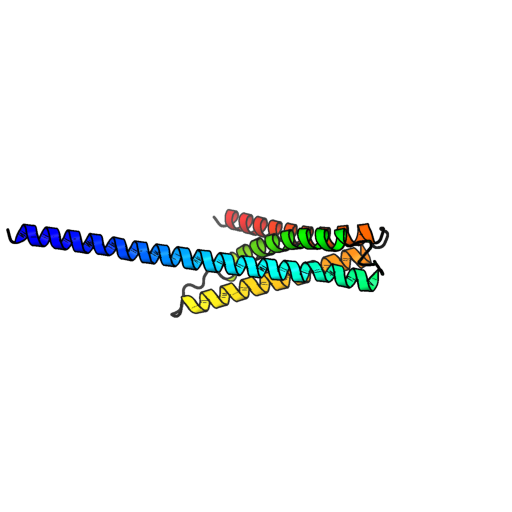EU A 1 167 ? -10.488 -5.508 -2.598 1.00 93.88 167 LEU A C 1
ATOM 1360 O O . LEU A 1 167 ? -11.513 -5.998 -2.121 1.00 93.88 167 LEU A O 1
ATOM 1364 N N . ALA A 1 168 ? -9.694 -4.702 -1.888 1.00 92.50 168 ALA A N 1
ATOM 1365 C CA . ALA A 1 168 ? -10.006 -4.282 -0.524 1.00 92.50 168 ALA A CA 1
ATOM 1366 C C . ALA A 1 168 ? -11.335 -3.504 -0.459 1.00 92.50 168 ALA A C 1
ATOM 1368 O O . ALA A 1 168 ? -12.205 -3.836 0.349 1.00 92.50 168 ALA A O 1
ATOM 1369 N N . GLN A 1 169 ? -11.541 -2.538 -1.362 1.00 93.25 169 GLN A N 1
ATOM 1370 C CA . GLN A 1 169 ? -12.805 -1.794 -1.458 1.00 93.25 169 GLN A CA 1
ATOM 1371 C C . GLN A 1 169 ? -13.991 -2.679 -1.856 1.00 93.25 169 GLN A C 1
ATOM 1373 O O . GLN A 1 169 ? -15.097 -2.524 -1.337 1.00 93.25 169 GLN A O 1
ATOM 1378 N N . ALA A 1 170 ? -13.795 -3.597 -2.804 1.00 91.88 170 ALA A N 1
ATOM 1379 C CA . ALA A 1 170 ? -14.845 -4.513 -3.233 1.00 91.88 170 ALA A CA 1
ATOM 1380 C C . ALA A 1 170 ? -15.318 -5.383 -2.058 1.00 91.88 170 ALA A C 1
ATOM 1382 O O . ALA A 1 170 ? -16.522 -5.528 -1.833 1.00 91.88 170 ALA A O 1
ATOM 1383 N N . ASN A 1 171 ? -14.379 -5.885 -1.253 1.00 89.56 171 ASN A N 1
ATOM 1384 C CA . ASN A 1 171 ? -14.691 -6.659 -0.056 1.00 89.56 171 ASN A CA 1
ATOM 1385 C C . ASN A 1 171 ? -15.497 -5.847 0.961 1.00 89.56 171 ASN A C 1
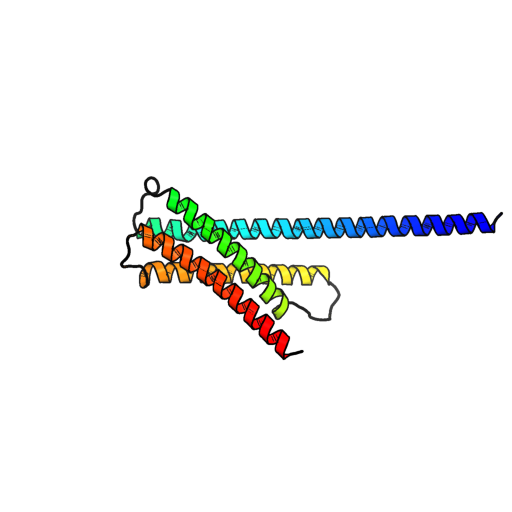ATOM 1387 O O . ASN A 1 171 ? -16.521 -6.333 1.442 1.00 89.56 171 ASN A O 1
ATOM 1391 N N . GLU A 1 172 ? -15.109 -4.602 1.234 1.00 89.19 172 GLU A N 1
ATOM 1392 C CA . GLU A 1 172 ? -15.863 -3.710 2.120 1.00 89.19 172 GLU A CA 1
ATOM 1393 C C . GLU A 1 172 ? -17.321 -3.542 1.656 1.00 89.19 172 GLU A C 1
ATOM 1395 O O . GLU A 1 172 ? -18.257 -3.759 2.432 1.00 89.19 172 GLU A O 1
ATOM 1400 N N . LYS A 1 173 ? -17.530 -3.260 0.363 1.00 89.50 173 LYS A N 1
ATOM 1401 C CA . LYS A 1 173 ? -18.869 -3.093 -0.229 1.00 89.50 173 LYS A CA 1
ATOM 1402 C C . LYS A 1 173 ? -19.720 -4.355 -0.109 1.00 89.50 173 LYS A C 1
ATOM 1404 O O . LYS A 1 173 ? -20.900 -4.268 0.228 1.00 89.50 173 LYS A O 1
ATOM 1409 N N . THR A 1 174 ? -19.143 -5.535 -0.349 1.00 88.31 174 THR A N 1
ATOM 1410 C CA . THR A 1 174 ? -19.887 -6.802 -0.213 1.00 88.31 174 THR A CA 1
ATOM 1411 C C . THR A 1 174 ? -20.324 -7.059 1.227 1.00 88.31 174 THR A C 1
ATOM 1413 O O . THR A 1 174 ? -21.436 -7.533 1.461 1.00 88.31 174 THR A O 1
ATOM 1416 N N . VAL A 1 175 ? -19.485 -6.710 2.205 1.00 85.69 175 VAL A N 1
ATOM 1417 C CA . VAL A 1 175 ? -19.810 -6.852 3.628 1.00 85.69 175 VAL A CA 1
ATOM 1418 C C . VAL A 1 175 ? -20.878 -5.845 4.045 1.00 85.69 175 VAL A C 1
ATOM 1420 O O . VAL A 1 175 ? -21.824 -6.221 4.740 1.00 85.69 175 VAL A O 1
ATOM 1423 N N . ALA A 1 176 ? -20.792 -4.599 3.576 1.00 86.00 176 ALA A N 1
ATOM 1424 C CA . ALA A 1 176 ? -21.829 -3.593 3.794 1.00 86.00 176 ALA A CA 1
ATOM 1425 C C . ALA A 1 176 ? -23.184 -4.037 3.211 1.00 86.00 176 ALA A C 1
ATOM 1427 O O . ALA A 1 176 ? -24.204 -3.977 3.899 1.00 86.00 176 ALA A O 1
ATOM 1428 N N . ALA A 1 177 ? -23.189 -4.578 1.989 1.00 88.19 177 ALA A N 1
ATOM 1429 C CA . ALA A 1 177 ? -24.395 -5.092 1.343 1.00 88.19 177 ALA A CA 1
ATOM 1430 C C . ALA A 1 177 ? -25.012 -6.283 2.097 1.00 88.19 177 ALA A C 1
ATOM 1432 O O . ALA A 1 177 ? -26.232 -6.365 2.223 1.00 88.19 177 ALA A O 1
ATOM 1433 N N . LYS A 1 178 ? -24.191 -7.196 2.639 1.00 86.44 178 LYS A N 1
ATOM 1434 C CA . LYS A 1 178 ? -24.677 -8.305 3.479 1.00 86.44 178 LYS A CA 1
ATOM 1435 C C . LYS A 1 178 ? -25.335 -7.796 4.762 1.00 86.44 178 LYS A C 1
ATOM 1437 O O . LYS A 1 178 ? -26.436 -8.230 5.075 1.00 86.44 178 LYS A O 1
ATOM 1442 N N . LYS A 1 179 ? -24.716 -6.832 5.454 1.00 83.75 179 LYS A N 1
ATOM 1443 C CA . LYS A 1 179 ? -25.285 -6.220 6.670 1.00 83.75 179 LYS A CA 1
ATOM 1444 C C . LYS A 1 179 ? -26.635 -5.544 6.414 1.00 83.75 179 LYS A C 1
ATOM 1446 O O . LYS A 1 179 ? -27.502 -5.606 7.277 1.00 83.75 179 LYS A O 1
ATOM 1451 N N . ALA A 1 180 ? -26.817 -4.926 5.246 1.00 86.44 180 ALA A N 1
ATOM 1452 C CA . ALA A 1 180 ? -28.082 -4.298 4.867 1.00 86.44 180 ALA A CA 1
ATOM 1453 C C . ALA A 1 180 ? -29.220 -5.309 4.634 1.00 86.44 180 ALA A C 1
ATOM 1455 O O . ALA A 1 180 ? -30.368 -4.960 4.852 1.00 86.44 180 ALA A O 1
ATOM 1456 N N . LYS A 1 181 ? -28.913 -6.547 4.219 1.00 85.81 181 LYS A N 1
ATOM 1457 C CA . LYS A 1 181 ? -29.913 -7.611 4.002 1.00 85.81 181 LYS A CA 1
ATOM 1458 C C . LYS A 1 181 ? -30.319 -8.358 5.275 1.00 85.81 181 LYS A C 1
ATOM 1460 O O . LYS A 1 181 ? -31.303 -9.084 5.259 1.00 85.81 181 LYS A O 1
ATOM 1465 N N . THR A 1 182 ? -29.510 -8.275 6.329 1.00 81.06 182 THR A N 1
ATOM 1466 C CA . THR A 1 182 ? -29.766 -8.948 7.616 1.00 81.06 182 THR A CA 1
ATOM 1467 C C . THR A 1 182 ? -30.553 -8.065 8.591 1.00 81.06 182 THR A C 1
ATOM 1469 O O . THR A 1 182 ? -31.008 -8.561 9.617 1.00 81.06 182 THR A O 1
ATOM 1472 N N . LYS A 1 183 ? -30.700 -6.771 8.287 1.00 58.84 183 LYS A N 1
ATOM 1473 C CA . LYS A 1 183 ? -31.616 -5.858 8.979 1.00 58.84 183 LYS A CA 1
ATOM 1474 C C . LYS A 1 183 ? -32.985 -5.893 8.321 1.00 58.84 183 LYS A C 1
ATOM 1476 O O . LYS A 1 183 ? -33.963 -5.732 9.076 1.00 58.84 183 LYS A O 1
#

Radius of gyration: 25.04 Å; chains: 1; bounding box: 53×41×85 Å

Foldseek 3Di:
DVVVVVVVVVVVVVVVVVVVVVVVVVVVVVVVVVVVVVLLVVLLVLLLVLLLVLVVVLCVPVVDDCVVCVVLSVVLSVLLSVLSSLLLVLQLVLCCVPPPPDDPDDDCVPPVNVVSSVVSSVVSSVVLSVQLVVQLVCQLPPVCVPDDSSCSSNCSNCVSSVVSSVVSVVSNVVVVVVVVVVD

InterPro domains:
  IPR009779 Translocon-associated protein subunit gamma [PF07074] (120-168)